Protein AF-A0A2M8J2M4-F1 (afdb_monomer_lite)

Sequence (60 aa):
MTRVKQVCLMLIAALLAGCGADGEPVQPTLNAGLSLSDSGVHVGGGVGLHQGPLSLFLGF

Radius of gyration: 20.92 Å; chains: 1; bounding box: 50×25×50 Å

Structure (mmCIF, N/CA/C/O backbone):
data_AF-A0A2M8J2M4-F1
#
_entry.id   AF-A0A2M8J2M4-F1
#
loop_
_atom_site.group_PDB
_atom_site.id
_atom_site.type_symbol
_atom_site.label_atom_id
_atom_site.label_alt_id
_atom_site.label_comp_id
_atom_site.label_asym_id
_atom_site.label_entity_id
_atom_site.label_seq_id
_atom_site.pdbx_PDB_ins_code
_atom_site.Cartn_x
_atom_site.Cartn_y
_atom_site.Cartn_z
_atom_site.occupancy
_atom_site.B_iso_or_equiv
_atom_site.auth_seq_id
_atom_site.auth_comp_id
_atom_site.auth_asym_id
_atom_site.auth_atom_id
_atom_site.pdbx_PDB_model_num
ATOM 1 N N . MET A 1 1 ? -24.426 -13.977 27.758 1.00 61.16 1 MET A N 1
ATOM 2 C CA . MET A 1 1 ? -23.743 -12.660 27.858 1.00 61.16 1 MET A CA 1
ATOM 3 C C . MET A 1 1 ? -22.614 -12.464 26.836 1.00 61.16 1 MET A C 1
ATOM 5 O O . MET A 1 1 ? -22.339 -11.330 26.476 1.00 61.16 1 MET A O 1
ATOM 9 N N . THR A 1 2 ? -21.980 -13.520 26.311 1.00 70.06 2 THR A N 1
ATOM 10 C CA . THR A 1 2 ? -20.885 -13.417 25.317 1.00 70.06 2 THR A CA 1
ATOM 11 C C . THR A 1 2 ? -21.349 -13.053 23.901 1.00 70.06 2 THR A C 1
ATOM 13 O O . THR A 1 2 ? -20.697 -12.255 23.238 1.00 70.06 2 THR A O 1
ATOM 16 N N . ARG A 1 3 ? -22.509 -13.560 23.460 1.00 81.06 3 ARG A N 1
ATOM 17 C CA . ARG A 1 3 ? -23.066 -13.299 22.115 1.00 81.06 3 ARG A CA 1
ATOM 18 C C . ARG A 1 3 ? -23.382 -11.820 21.865 1.00 81.06 3 ARG A C 1
ATOM 20 O O . ARG A 1 3 ? -22.978 -11.282 20.845 1.00 81.06 3 ARG A O 1
ATOM 27 N N . VAL A 1 4 ? -24.025 -11.148 22.823 1.00 84.81 4 VAL A N 1
ATOM 28 C CA . VAL A 1 4 ? -24.320 -9.702 22.741 1.00 84.81 4 VAL A CA 1
ATOM 29 C C . VAL A 1 4 ? -23.027 -8.886 22.647 1.00 84.81 4 VAL A C 1
ATOM 31 O O . VAL A 1 4 ? -22.929 -7.966 21.844 1.00 84.81 4 VAL A O 1
ATOM 34 N N . LYS A 1 5 ? -21.994 -9.283 23.400 1.00 81.81 5 LYS A N 1
ATOM 35 C CA . LYS A 1 5 ? -20.683 -8.624 23.379 1.00 81.81 5 LYS A CA 1
ATOM 36 C C . LYS A 1 5 ? -19.980 -8.772 22.020 1.00 81.81 5 LYS A C 1
ATOM 38 O O . LYS A 1 5 ? -19.387 -7.812 21.543 1.00 81.81 5 LYS A O 1
ATOM 43 N N . GLN A 1 6 ? -20.091 -9.938 21.374 1.00 84.56 6 GLN A N 1
ATOM 44 C CA . GLN A 1 6 ? -19.565 -10.166 20.018 1.00 84.56 6 GLN A CA 1
ATOM 45 C C . GLN A 1 6 ? -20.302 -9.340 18.955 1.00 84.56 6 GLN A C 1
ATOM 47 O O . GLN A 1 6 ? -19.660 -8.787 18.067 1.00 84.56 6 GLN A O 1
ATOM 52 N N . VAL A 1 7 ? -21.630 -9.225 19.065 1.00 90.12 7 VAL A N 1
ATOM 53 C CA . VAL A 1 7 ? -22.437 -8.417 18.136 1.00 90.12 7 VAL A CA 1
ATOM 54 C C . VAL A 1 7 ? -22.077 -6.933 18.251 1.00 90.12 7 VAL A C 1
ATOM 56 O O . VAL A 1 7 ? -21.837 -6.289 17.233 1.00 90.12 7 VAL A O 1
ATOM 59 N N . CYS A 1 8 ? -21.945 -6.402 19.472 1.00 88.31 8 CYS A N 1
ATOM 60 C CA . CYS A 1 8 ? -21.486 -5.024 19.676 1.00 88.31 8 CYS A CA 1
ATOM 61 C C . CYS A 1 8 ? -20.080 -4.781 19.110 1.00 88.31 8 CYS A C 1
ATOM 63 O O . CYS A 1 8 ? -19.852 -3.747 18.490 1.00 88.31 8 CYS A O 1
ATOM 65 N N . LEU A 1 9 ? -19.147 -5.725 19.286 1.00 90.69 9 LEU A N 1
ATOM 66 C CA . LEU A 1 9 ? -17.783 -5.597 18.763 1.00 90.69 9 LEU A CA 1
ATOM 67 C C . LEU A 1 9 ? -17.764 -5.493 17.228 1.00 90.69 9 LEU A C 1
ATOM 69 O O . LEU A 1 9 ? -17.089 -4.626 16.679 1.00 90.69 9 LEU A O 1
ATOM 73 N N . MET A 1 10 ? -18.530 -6.348 16.541 1.00 86.56 10 MET A N 1
ATOM 74 C CA . MET A 1 10 ? -18.642 -6.323 15.078 1.00 86.56 10 MET A CA 1
ATOM 75 C C . MET A 1 10 ? -19.263 -5.021 14.562 1.00 86.56 10 MET A C 1
ATOM 77 O O . MET A 1 10 ? -18.767 -4.452 13.592 1.00 86.56 10 MET A O 1
ATOM 81 N N . LEU A 1 11 ? -20.307 -4.520 15.228 1.00 87.19 11 LEU A N 1
ATOM 82 C CA . LEU A 1 11 ? -20.948 -3.253 14.865 1.00 87.19 11 LEU A CA 1
ATOM 83 C C . LEU A 1 11 ? -19.987 -2.064 14.982 1.00 87.19 11 LEU A C 1
ATOM 85 O O . LEU A 1 11 ? -19.935 -1.227 14.085 1.00 87.19 11 LEU A O 1
ATOM 89 N N . ILE A 1 12 ? -19.193 -2.013 16.053 1.00 84.88 12 ILE A N 1
ATOM 90 C CA . ILE A 1 12 ? -18.200 -0.950 16.260 1.00 84.88 12 ILE A CA 1
ATOM 91 C C . ILE A 1 12 ? -17.108 -1.007 15.183 1.00 84.88 12 ILE A C 1
ATOM 93 O O . ILE A 1 12 ? -16.737 0.028 14.634 1.00 84.88 12 ILE A O 1
ATOM 97 N N . ALA A 1 13 ? -16.625 -2.205 14.837 1.00 82.88 13 ALA A N 1
ATOM 98 C CA . ALA A 1 13 ? -15.620 -2.375 13.789 1.00 82.88 13 ALA A CA 1
ATOM 99 C C . ALA A 1 13 ? -16.132 -1.926 12.407 1.00 82.88 13 ALA A C 1
ATOM 101 O O . ALA A 1 13 ? -15.406 -1.261 11.670 1.00 82.88 13 ALA A O 1
ATOM 102 N N . ALA A 1 14 ? -17.389 -2.238 12.074 1.00 80.56 14 ALA A N 1
ATOM 103 C CA . ALA A 1 14 ? -18.003 -1.844 10.807 1.00 80.56 14 ALA A CA 1
ATOM 104 C C . ALA A 1 14 ? -18.178 -0.319 10.682 1.00 80.56 14 ALA A C 1
ATOM 106 O O . ALA A 1 14 ? -17.886 0.255 9.635 1.00 80.56 14 ALA A O 1
ATOM 107 N N . LEU A 1 15 ? -18.601 0.347 11.762 1.00 77.88 15 LEU A N 1
ATOM 108 C CA . LEU A 1 15 ? -18.740 1.807 11.804 1.00 77.88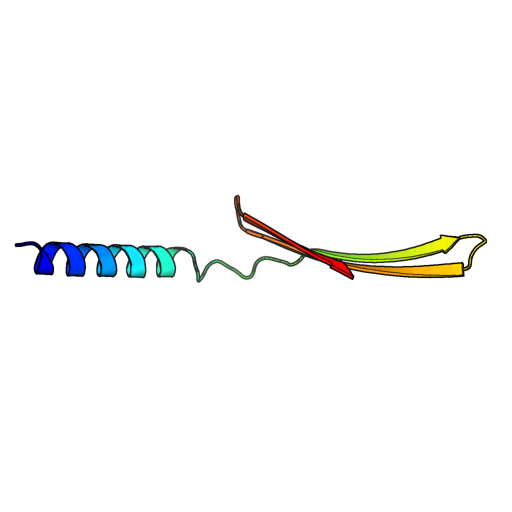 15 LEU A CA 1
ATOM 109 C C . LEU A 1 15 ? -17.388 2.519 11.652 1.00 77.88 15 LEU A C 1
ATOM 111 O O . LEU A 1 15 ? -17.299 3.545 10.980 1.00 77.88 15 LEU A O 1
ATOM 115 N N . LEU A 1 16 ? -16.327 1.962 12.242 1.00 71.88 16 LEU A N 1
ATOM 116 C CA . LEU A 1 16 ? -14.986 2.537 12.163 1.00 71.88 16 LEU A CA 1
ATOM 117 C C . LEU A 1 16 ? -14.364 2.369 10.769 1.00 71.88 16 LEU A C 1
ATOM 119 O O . LEU A 1 16 ? -13.712 3.287 10.280 1.00 71.88 16 LEU A O 1
ATOM 123 N N . ALA A 1 17 ? -14.616 1.231 10.112 1.00 69.44 17 ALA A N 1
ATOM 124 C CA . ALA A 1 17 ? -14.205 1.010 8.729 1.00 69.44 17 ALA A CA 1
ATOM 125 C C . ALA A 1 17 ? -14.891 1.996 7.768 1.00 69.44 17 ALA A C 1
ATOM 127 O O . ALA A 1 17 ? -14.234 2.546 6.890 1.00 69.44 17 ALA A O 1
ATOM 128 N N . GLY A 1 18 ? -16.183 2.281 7.968 1.00 64.75 18 GLY A N 1
ATOM 129 C CA . GLY A 1 18 ? -16.919 3.249 7.146 1.00 64.75 18 GLY A CA 1
ATOM 130 C C . GLY A 1 18 ? -16.452 4.698 7.325 1.00 64.75 18 GLY A C 1
ATOM 131 O O . GLY A 1 18 ? -16.399 5.445 6.358 1.00 64.75 18 GLY A O 1
ATOM 132 N N . CYS A 1 19 ? -16.046 5.087 8.538 1.00 66.81 19 CYS A N 1
ATOM 133 C CA . CYS A 1 19 ? -15.574 6.447 8.825 1.00 66.81 19 CYS A CA 1
ATOM 134 C C . CYS A 1 19 ? -14.188 6.766 8.212 1.00 66.81 19 CYS A C 1
ATOM 136 O O . CYS A 1 19 ? -13.789 7.925 8.178 1.00 66.81 19 CYS A O 1
ATOM 138 N N . GLY A 1 20 ? -13.445 5.757 7.732 1.00 57.41 20 GLY A N 1
ATOM 139 C CA . GLY A 1 20 ? -12.106 5.931 7.145 1.00 57.41 20 GLY A CA 1
ATOM 140 C C . GLY A 1 20 ? -11.925 5.390 5.722 1.00 57.41 20 GLY A C 1
ATOM 141 O O . GLY A 1 20 ? -10.952 5.758 5.070 1.00 57.41 20 GLY A O 1
ATOM 142 N N . ALA A 1 21 ? -12.826 4.533 5.229 1.00 59.03 21 ALA A N 1
ATOM 143 C CA . ALA A 1 21 ? -12.740 3.972 3.876 1.00 59.03 21 ALA A CA 1
ATOM 144 C C . ALA A 1 21 ? -13.247 4.927 2.780 1.00 59.03 21 ALA A C 1
ATOM 146 O O . ALA A 1 21 ? -12.879 4.753 1.622 1.00 59.03 21 ALA A O 1
ATOM 147 N N . ASP A 1 22 ? -14.060 5.924 3.145 1.00 61.06 22 ASP A N 1
ATOM 148 C CA . ASP A 1 22 ? -14.688 6.886 2.221 1.00 61.06 22 ASP A CA 1
ATOM 149 C C . ASP A 1 22 ? -13.972 8.254 2.206 1.00 61.06 22 ASP A C 1
ATOM 151 O O . ASP A 1 22 ? -14.551 9.280 1.863 1.00 61.06 22 ASP A O 1
ATOM 155 N N . GLY A 1 23 ? -12.710 8.294 2.645 1.00 59.84 23 GLY A N 1
ATOM 156 C CA . GLY A 1 23 ? -11.897 9.506 2.558 1.00 59.84 23 GLY A CA 1
ATOM 157 C C . GLY A 1 23 ? -11.610 9.880 1.103 1.00 59.84 23 GLY A C 1
ATOM 158 O O . GLY A 1 23 ? -11.410 9.001 0.262 1.00 59.84 23 GLY A O 1
ATOM 159 N N . GLU A 1 24 ? -11.577 11.187 0.835 1.00 57.88 24 GLU A N 1
ATOM 160 C CA . GLU A 1 24 ? -11.323 11.814 -0.465 1.00 57.88 24 GLU A CA 1
ATOM 161 C C . GLU A 1 24 ? -10.260 11.067 -1.292 1.00 57.88 24 GLU A C 1
ATOM 163 O O . GLU A 1 24 ? -9.255 10.615 -0.732 1.00 57.88 24 GLU A O 1
ATOM 168 N N . PRO A 1 25 ? -10.431 10.956 -2.626 1.00 59.47 25 PRO A N 1
ATOM 169 C CA . PRO A 1 25 ? -9.534 10.183 -3.477 1.00 59.47 25 PRO A CA 1
ATOM 170 C C . PRO A 1 25 ? -8.072 10.603 -3.269 1.00 59.47 25 PRO A C 1
ATOM 172 O O . PRO A 1 25 ? -7.649 11.694 -3.659 1.00 59.47 25 PRO A O 1
ATOM 175 N N . VAL A 1 26 ? -7.300 9.715 -2.636 1.00 66.44 26 VAL A N 1
ATOM 176 C CA . VAL A 1 26 ? -5.867 9.889 -2.388 1.00 66.44 26 VAL A CA 1
ATOM 177 C C . VAL A 1 26 ? -5.164 9.936 -3.729 1.00 66.44 26 VAL A C 1
ATOM 179 O O . VAL A 1 26 ? -5.215 8.972 -4.491 1.00 66.44 26 VAL A O 1
ATOM 182 N N . GLN A 1 27 ? -4.507 11.056 -4.016 1.00 71.38 27 GLN A N 1
ATOM 183 C CA . GLN A 1 27 ? -3.788 11.240 -5.271 1.00 71.38 27 GLN A CA 1
ATOM 184 C C . GLN A 1 27 ? -2.610 10.257 -5.330 1.00 71.38 27 GLN A C 1
ATOM 186 O O . GLN A 1 27 ? -1.677 10.375 -4.528 1.00 71.38 27 GLN A O 1
ATOM 191 N N . PRO A 1 28 ? -2.634 9.275 -6.250 1.00 67.06 28 PRO A N 1
ATOM 192 C CA . PRO A 1 28 ? -1.519 8.361 -6.418 1.00 67.06 28 PRO A CA 1
ATOM 193 C C . PRO A 1 28 ? -0.312 9.121 -6.967 1.00 67.06 28 PRO A C 1
ATOM 195 O O . PRO A 1 28 ? -0.440 9.924 -7.890 1.00 67.06 28 PRO A O 1
ATOM 198 N N . THR A 1 29 ? 0.875 8.844 -6.435 1.00 75.19 29 THR A N 1
ATOM 199 C CA . THR A 1 29 ? 2.132 9.315 -7.022 1.00 75.19 29 THR A CA 1
ATOM 200 C C . THR A 1 29 ? 2.575 8.311 -8.075 1.00 75.19 29 THR A C 1
ATOM 202 O O . THR A 1 29 ? 2.823 7.149 -7.758 1.00 75.19 29 THR A O 1
ATOM 205 N N . LEU A 1 30 ? 2.667 8.738 -9.331 1.00 76.19 30 LEU A N 1
ATOM 206 C CA . LEU A 1 30 ? 3.118 7.891 -10.430 1.00 76.19 30 LEU A CA 1
ATOM 207 C C . LEU A 1 30 ? 4.572 8.238 -10.757 1.00 76.19 30 LEU A C 1
ATOM 209 O O . LEU A 1 30 ? 4.862 9.337 -11.221 1.00 76.19 30 LEU A O 1
ATOM 213 N N . ASN A 1 31 ? 5.476 7.295 -10.503 1.00 71.31 31 ASN A N 1
ATOM 214 C CA . ASN A 1 31 ? 6.901 7.427 -10.772 1.00 71.31 31 ASN A CA 1
ATOM 215 C C . ASN A 1 31 ? 7.265 6.529 -11.955 1.00 71.31 31 ASN A C 1
ATOM 217 O O . ASN A 1 31 ? 7.390 5.320 -11.799 1.00 71.31 31 ASN A O 1
ATOM 221 N N . ALA A 1 32 ? 7.441 7.112 -13.138 1.00 75.56 32 ALA A N 1
ATOM 222 C CA . ALA A 1 32 ? 7.964 6.413 -14.309 1.00 75.56 32 ALA A CA 1
ATOM 223 C C . ALA A 1 32 ? 9.379 6.923 -14.611 1.00 75.56 32 ALA A C 1
ATOM 225 O O . ALA A 1 32 ? 9.584 8.126 -14.767 1.00 75.56 32 ALA A O 1
ATOM 226 N N . GLY A 1 33 ? 10.351 6.014 -14.660 1.00 77.06 33 GLY A N 1
ATOM 227 C CA . GLY A 1 33 ? 11.757 6.302 -14.919 1.00 77.06 33 GLY A CA 1
ATOM 228 C C . GLY A 1 33 ? 12.275 5.522 -16.124 1.00 77.06 33 GLY A C 1
ATOM 229 O O . GLY A 1 33 ? 11.997 4.336 -16.293 1.00 77.06 33 GLY A O 1
ATOM 230 N N . LEU A 1 34 ? 13.052 6.200 -16.965 1.00 76.44 34 LEU A N 1
ATOM 231 C CA . LEU A 1 34 ? 13.778 5.594 -18.077 1.00 76.44 34 LEU A CA 1
ATOM 232 C C . LEU A 1 34 ? 15.268 5.736 -17.784 1.00 76.44 34 LEU A C 1
ATOM 234 O O . LEU A 1 34 ? 15.801 6.845 -17.790 1.00 76.44 34 LEU A O 1
ATOM 238 N N . SER A 1 35 ? 15.926 4.619 -17.501 1.00 73.62 35 SER A N 1
ATOM 239 C CA . SER A 1 35 ? 17.353 4.572 -17.201 1.00 73.62 35 SER A CA 1
ATOM 240 C C . SER A 1 35 ? 18.100 4.083 -18.435 1.00 73.62 35 SER A C 1
ATOM 242 O O . SER A 1 35 ? 17.834 2.995 -18.942 1.00 73.62 35 SER A O 1
ATOM 244 N N . LEU A 1 36 ? 19.035 4.891 -18.925 1.00 80.62 36 LEU A N 1
ATOM 245 C CA . LEU A 1 36 ? 19.910 4.547 -20.041 1.00 80.62 36 LEU A CA 1
ATOM 246 C C . LEU A 1 36 ? 21.287 4.202 -19.472 1.00 80.62 36 LEU A C 1
ATOM 248 O O . LEU A 1 36 ? 21.910 5.042 -18.824 1.00 80.62 36 LEU A O 1
ATOM 252 N N . SER A 1 37 ? 21.751 2.976 -19.695 1.00 79.75 37 SER A N 1
ATOM 253 C CA . SER A 1 37 ? 23.103 2.537 -19.350 1.00 79.75 37 SER A CA 1
ATOM 254 C C . SER A 1 37 ? 23.821 2.015 -20.592 1.00 79.75 37 SER A C 1
ATOM 256 O O . SER A 1 37 ? 23.202 1.697 -21.605 1.00 79.75 37 SER A O 1
ATOM 258 N N . ASP A 1 38 ? 25.144 1.886 -20.506 1.00 79.44 38 ASP A N 1
ATOM 259 C CA . ASP A 1 38 ? 25.973 1.315 -21.579 1.00 79.44 38 ASP A CA 1
ATOM 260 C C . ASP A 1 38 ? 25.522 -0.116 -21.964 1.00 79.44 38 ASP A C 1
ATOM 262 O O . ASP A 1 38 ? 25.689 -0.564 -23.093 1.00 79.44 38 ASP A O 1
ATOM 266 N N . SER A 1 39 ? 24.861 -0.811 -21.028 1.00 79.50 39 SER A N 1
ATOM 267 C CA . SER A 1 39 ? 24.278 -2.146 -21.192 1.00 79.50 39 SER A CA 1
ATOM 268 C C . SER A 1 39 ? 22.855 -2.176 -21.774 1.00 79.50 39 SER A C 1
ATOM 270 O O . SER A 1 39 ? 22.330 -3.269 -21.989 1.00 79.50 39 SER A O 1
ATOM 272 N N . GLY A 1 40 ? 22.209 -1.028 -22.011 1.00 76.75 40 GLY A N 1
ATOM 273 C CA . GLY A 1 40 ? 20.873 -0.949 -22.610 1.00 76.75 40 GLY A CA 1
ATOM 274 C C . GLY A 1 40 ? 19.907 0.027 -21.927 1.00 76.75 40 GLY A C 1
ATOM 275 O O . GLY A 1 40 ? 20.282 0.861 -21.106 1.00 76.75 40 GLY A O 1
ATOM 276 N N . VAL A 1 41 ? 18.627 -0.067 -22.304 1.00 79.69 41 VAL A N 1
ATOM 277 C CA . VAL A 1 41 ? 17.543 0.785 -21.789 1.00 79.69 41 VAL A CA 1
ATOM 278 C C . VAL A 1 41 ? 16.718 0.005 -20.774 1.00 79.69 41 VAL A C 1
ATOM 280 O O . VAL A 1 41 ? 16.129 -1.021 -21.107 1.00 79.69 41 VAL A O 1
ATOM 283 N N . HIS A 1 42 ? 16.638 0.516 -19.550 1.00 78.69 42 HIS A N 1
ATOM 284 C CA . HIS A 1 42 ? 15.821 -0.039 -18.480 1.00 78.69 42 HIS A CA 1
ATOM 285 C C . HIS A 1 42 ? 14.636 0.889 -18.215 1.00 78.69 42 HIS A C 1
ATOM 287 O O . HIS A 1 42 ? 14.801 2.040 -17.811 1.00 78.69 42 HIS A O 1
ATOM 293 N N . VAL A 1 43 ? 13.431 0.380 -18.459 1.00 77.06 43 VAL A N 1
ATOM 294 C CA . VAL A 1 43 ? 12.176 1.056 -18.123 1.00 77.06 43 VAL A CA 1
ATOM 295 C C . VAL A 1 43 ? 11.754 0.551 -16.752 1.00 77.06 43 VAL A C 1
ATOM 297 O O . VAL A 1 43 ? 11.537 -0.647 -16.600 1.00 77.06 43 VAL A O 1
ATOM 300 N N . GLY A 1 44 ? 11.667 1.445 -15.772 1.00 78.75 44 GLY A N 1
ATOM 301 C CA . GLY A 1 44 ? 11.156 1.136 -14.440 1.00 78.75 44 GLY A CA 1
ATOM 302 C C . GLY A 1 44 ? 9.972 2.035 -14.128 1.00 78.75 44 GLY A C 1
ATOM 303 O O . GLY A 1 4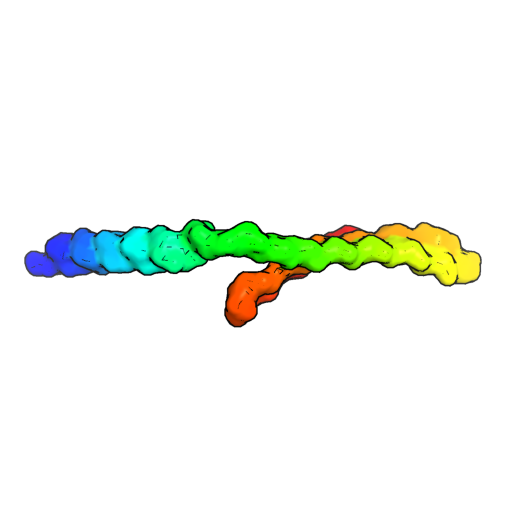4 ? 10.002 3.235 -14.411 1.00 78.75 44 GLY A O 1
ATOM 304 N N . GLY A 1 45 ? 8.912 1.474 -13.565 1.00 81.75 45 GLY A N 1
ATOM 305 C CA . GLY A 1 45 ? 7.706 2.231 -13.243 1.00 81.75 45 GLY A CA 1
ATOM 306 C C . GLY A 1 45 ? 7.139 1.815 -11.902 1.00 81.75 45 GLY A C 1
ATOM 307 O O . GLY A 1 45 ? 7.193 0.648 -11.539 1.00 81.75 45 GLY A O 1
ATOM 308 N N . GLY A 1 46 ? 6.576 2.756 -11.152 1.00 83.19 46 GLY A N 1
ATOM 309 C CA . GLY A 1 46 ? 5.904 2.458 -9.899 1.00 83.19 46 GLY A CA 1
ATOM 310 C C . GLY A 1 46 ? 4.791 3.434 -9.562 1.00 83.19 46 GLY A C 1
ATOM 311 O O . GLY A 1 46 ? 4.847 4.619 -9.888 1.00 83.19 46 GLY A O 1
ATOM 312 N N . VAL A 1 47 ? 3.767 2.915 -8.895 1.00 82.62 47 VAL A N 1
ATOM 313 C CA . VAL A 1 47 ? 2.635 3.678 -8.377 1.00 82.62 47 VAL A CA 1
ATOM 314 C C . VAL A 1 47 ? 2.694 3.632 -6.855 1.00 82.62 47 VAL A C 1
ATOM 316 O O . VAL A 1 47 ? 2.717 2.560 -6.251 1.00 82.62 47 VAL A O 1
ATOM 319 N N . GLY A 1 48 ? 2.742 4.808 -6.240 1.00 81.50 48 GLY A N 1
ATOM 320 C CA . GLY A 1 48 ? 2.673 5.007 -4.800 1.00 81.50 48 GLY A CA 1
ATOM 321 C C . GLY A 1 48 ? 1.311 5.550 -4.383 1.00 81.50 48 GLY A C 1
ATOM 322 O O . GLY A 1 48 ? 0.774 6.454 -5.017 1.00 81.50 48 GLY A O 1
ATOM 323 N N . LEU A 1 49 ? 0.765 5.034 -3.292 1.00 80.44 49 LEU A N 1
ATOM 324 C CA . LEU A 1 49 ? -0.406 5.556 -2.599 1.00 80.44 49 LEU A CA 1
ATOM 325 C C . LEU A 1 49 ? 0.011 5.929 -1.178 1.00 80.44 49 LEU A C 1
ATOM 327 O O . LEU A 1 49 ? 0.719 5.171 -0.514 1.00 80.44 49 LEU A O 1
ATOM 331 N N . HIS A 1 50 ? -0.424 7.097 -0.713 1.00 76.25 50 HIS A N 1
ATOM 332 C CA . HIS A 1 50 ? -0.099 7.586 0.621 1.00 76.25 50 HIS A CA 1
ATOM 333 C C . HIS A 1 50 ? -1.355 8.129 1.302 1.00 76.25 50 HIS A C 1
ATOM 335 O O . 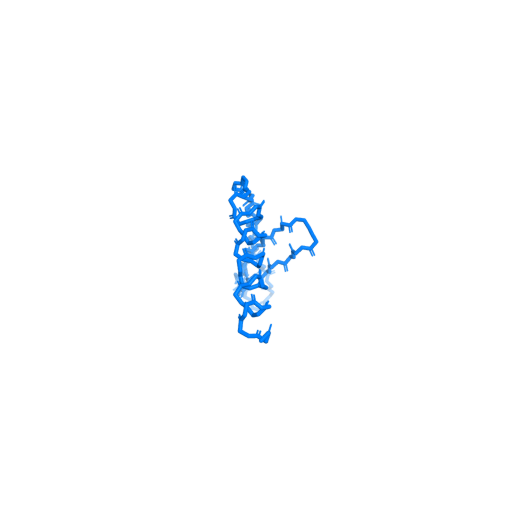HIS A 1 50 ? -1.825 9.214 0.967 1.00 76.25 50 HIS A O 1
ATOM 341 N N . GLN A 1 51 ? -1.907 7.373 2.252 1.00 71.62 51 GLN A N 1
ATOM 342 C CA . GLN A 1 51 ? -3.120 7.731 2.986 1.00 71.62 51 GLN A CA 1
ATOM 343 C C . GLN A 1 51 ? -2.822 7.791 4.488 1.00 71.62 51 GLN A C 1
ATOM 345 O O . GLN A 1 51 ? -2.802 6.776 5.186 1.00 71.62 51 GLN A O 1
ATOM 350 N N . GLY A 1 52 ? -2.569 8.99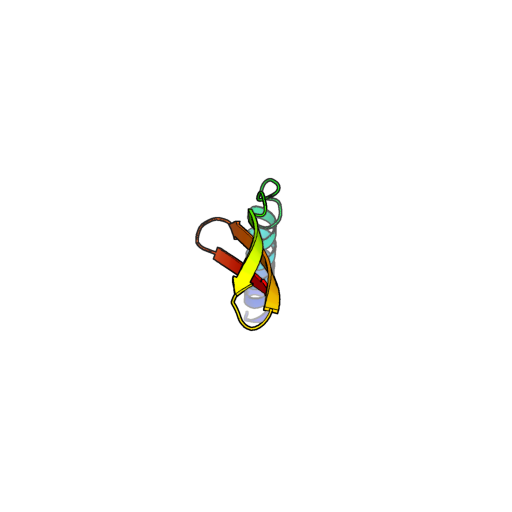8 5.000 1.00 71.69 52 GLY A N 1
ATOM 351 C CA . GLY A 1 52 ? -2.202 9.194 6.405 1.00 71.69 52 GLY A CA 1
ATOM 352 C C . GLY A 1 52 ? -0.920 8.422 6.771 1.00 71.69 52 GLY A C 1
ATOM 353 O O . GLY A 1 52 ? 0.091 8.617 6.102 1.00 71.69 52 GLY A O 1
ATOM 354 N N . PRO A 1 53 ? -0.918 7.563 7.810 1.00 72.56 53 PRO A N 1
ATOM 355 C CA . PRO A 1 53 ? 0.247 6.754 8.186 1.00 72.56 53 PRO A CA 1
ATOM 356 C C . PRO A 1 53 ? 0.456 5.511 7.301 1.00 72.56 53 PRO A C 1
ATOM 358 O O . PRO A 1 53 ? 1.411 4.768 7.523 1.00 72.56 53 PRO A O 1
ATOM 361 N N . LEU A 1 54 ? -0.439 5.240 6.343 1.00 73.31 54 LEU A N 1
ATOM 362 C CA . LEU A 1 54 ? -0.356 4.084 5.454 1.00 73.31 54 LEU A CA 1
ATOM 363 C C . LEU A 1 54 ? 0.267 4.490 4.115 1.00 73.31 54 LEU A C 1
ATOM 365 O O . LEU A 1 54 ? -0.248 5.363 3.415 1.00 73.31 54 LEU A O 1
ATOM 369 N N . SER A 1 55 ? 1.353 3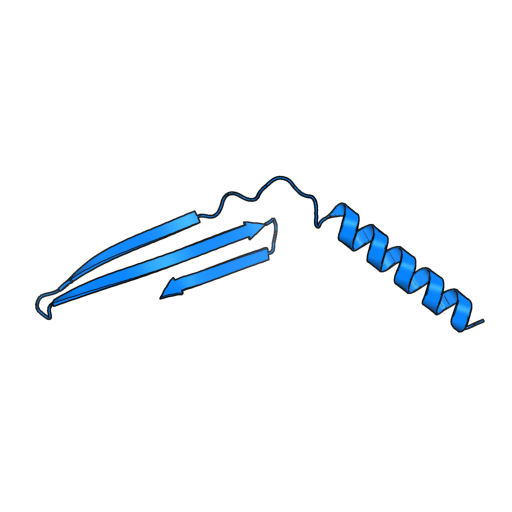.817 3.741 1.00 77.31 55 SER A N 1
ATOM 370 C CA . SER A 1 55 ? 2.030 3.973 2.457 1.00 77.31 55 SER A CA 1
ATOM 371 C C . SER A 1 55 ? 2.088 2.635 1.721 1.00 77.31 55 SER A C 1
ATOM 373 O O . SER A 1 55 ? 2.401 1.594 2.299 1.00 77.31 55 SER A O 1
ATOM 375 N N . LEU A 1 56 ? 1.747 2.654 0.437 1.00 80.25 56 LEU A N 1
ATOM 376 C CA . LEU A 1 56 ? 1.724 1.480 -0.432 1.00 80.25 56 LEU A CA 1
ATOM 377 C C . LEU A 1 56 ? 2.458 1.836 -1.717 1.00 80.25 56 LEU A C 1
ATOM 379 O O . LEU A 1 56 ? 2.161 2.853 -2.332 1.00 80.25 56 LEU A O 1
ATOM 383 N N . PHE A 1 57 ? 3.426 1.021 -2.117 1.00 82.69 57 PHE A N 1
ATOM 384 C CA . PHE A 1 57 ? 4.196 1.239 -3.336 1.00 82.69 57 PHE A CA 1
ATOM 385 C C . PHE A 1 57 ? 4.246 -0.050 -4.142 1.00 82.69 57 PHE A C 1
ATOM 387 O O . PHE A 1 57 ? 4.579 -1.107 -3.603 1.00 82.69 57 PHE A O 1
ATOM 394 N N . LEU A 1 58 ? 3.914 0.045 -5.426 1.00 81.44 58 LEU A N 1
ATOM 395 C CA . LEU A 1 58 ? 3.926 -1.078 -6.352 1.00 81.44 58 LEU A CA 1
ATOM 396 C C . LEU A 1 58 ? 4.744 -0.693 -7.582 1.00 81.44 58 LEU A C 1
ATOM 398 O O . LEU A 1 58 ? 4.365 0.233 -8.294 1.00 81.44 58 LEU A O 1
ATOM 402 N N . GLY A 1 59 ? 5.863 -1.381 -7.810 1.00 83.69 59 GLY A N 1
ATOM 403 C CA . GLY A 1 59 ? 6.764 -1.138 -8.936 1.00 83.69 59 GLY A CA 1
ATOM 404 C C . GLY A 1 59 ? 6.996 -2.379 -9.793 1.00 83.69 59 GLY A C 1
ATOM 405 O O . GLY A 1 59 ? 6.744 -3.496 -9.335 1.00 83.69 59 GLY A O 1
ATOM 406 N N . PHE A 1 60 ? 7.474 -2.163 -11.017 1.00 72.12 60 PHE A N 1
ATOM 407 C CA . PHE A 1 60 ? 7.942 -3.185 -11.952 1.00 72.12 60 PHE A CA 1
ATOM 408 C C . PHE A 1 60 ? 9.233 -2.738 -12.645 1.00 72.12 60 PHE A C 1
ATOM 410 O O . PHE A 1 60 ? 9.409 -1.512 -12.860 1.00 72.12 60 PHE A O 1
#

Foldseek 3Di:
DVVVVVVVVVVVVVVVCVVQVPPDPFDKDKDWDWDQDPVGIDTKIKIWGDDPVDIDMDID

pLDDT: mean 75.88, std 8.29, range [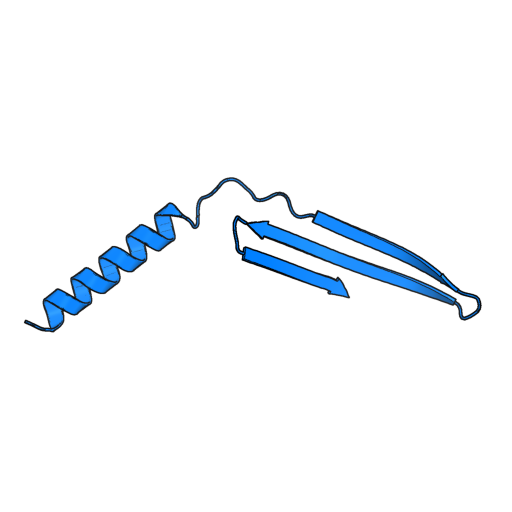57.41, 90.69]

Organism: NCBI:txid2029104

Secondary structure (DSSP, 8-state):
-HHHHHHHHHHHHHHHHHHHHT------EEEEEEEEETTEEEEEEEEEEEETTEEEEEE-